Protein AF-A0AAN7DAP6-F1 (afdb_monomer_lite)

Foldseek 3Di:
DPAPLEDEAAAAADAAAEAEAEDEDPVVCVVCVVVVPPDDDDDDDDPLVLQLLPQQHKEWEWEAAPVDIWIFIDHNQDTPDTPDDDDPAGDSRYGYYYYYYHHYAWYGYHYPDPPPDIDGDD

Structure (mmCIF, N/CA/C/O backbone):
data_AF-A0AAN7DAP6-F1
#
_entry.id   AF-A0AAN7DAP6-F1
#
loop_
_atom_site.group_PDB
_atom_site.id
_atom_site.type_symbol
_atom_site.label_atom_id
_atom_site.label_alt_id
_atom_site.label_comp_id
_atom_site.label_asym_id
_atom_site.label_entity_id
_atom_site.label_seq_id
_atom_site.pdbx_PDB_ins_code
_atom_site.Cartn_x
_atom_site.Cartn_y
_atom_site.Cartn_z
_atom_site.occupancy
_atom_site.B_iso_or_equiv
_atom_site.auth_seq_id
_atom_site.auth_comp_id
_atom_site.auth_asym_id
_atom_site.auth_atom_id
_atom_site.pdbx_PDB_model_num
ATOM 1 N N . MET A 1 1 ? -4.933 -19.172 -6.117 1.00 45.53 1 MET A N 1
ATOM 2 C CA . MET A 1 1 ? -4.378 -18.560 -7.338 1.00 45.53 1 MET A CA 1
ATOM 3 C C . MET A 1 1 ? -3.676 -17.311 -6.878 1.00 45.53 1 MET A C 1
ATOM 5 O O . MET A 1 1 ? -4.291 -16.580 -6.110 1.00 45.53 1 MET A O 1
ATOM 9 N N . ASP A 1 2 ? -2.420 -17.116 -7.261 1.00 62.72 2 ASP A N 1
ATOM 10 C CA . ASP A 1 2 ? -1.762 -15.832 -7.035 1.00 62.72 2 ASP A CA 1
ATOM 11 C C . ASP A 1 2 ? -2.499 -14.783 -7.866 1.00 62.72 2 ASP A C 1
ATOM 13 O O . ASP A 1 2 ? -2.734 -14.987 -9.057 1.00 62.72 2 ASP A O 1
ATOM 17 N N . GLU A 1 3 ? -2.961 -13.719 -7.217 1.00 74.88 3 GLU A N 1
ATOM 18 C CA . GLU A 1 3 ? -3.583 -12.586 -7.893 1.00 74.88 3 GLU A CA 1
ATOM 19 C C . GLU A 1 3 ? -2.450 -11.651 -8.333 1.00 74.88 3 GLU A C 1
ATOM 21 O O . GLU A 1 3 ? -1.882 -10.953 -7.487 1.00 74.88 3 GLU A O 1
ATOM 26 N N . PRO A 1 4 ? -2.065 -11.650 -9.623 1.00 84.06 4 PRO A N 1
ATOM 27 C CA . PRO A 1 4 ? -0.969 -10.812 -10.090 1.00 84.06 4 PRO A CA 1
ATOM 28 C C . PRO A 1 4 ? -1.318 -9.338 -9.875 1.00 84.06 4 PRO A C 1
ATOM 30 O O . PRO A 1 4 ? -2.494 -8.977 -9.824 1.00 84.06 4 PRO A O 1
ATOM 33 N N . TYR A 1 5 ? -0.306 -8.483 -9.734 1.00 90.38 5 TYR A N 1
ATOM 34 C CA . TYR A 1 5 ? -0.475 -7.035 -9.534 1.00 90.38 5 TYR A CA 1
ATOM 35 C C . TYR A 1 5 ? -1.200 -6.622 -8.243 1.00 90.38 5 TYR A C 1
ATOM 37 O O . TYR A 1 5 ? -1.665 -5.488 -8.125 1.00 90.38 5 TYR A O 1
ATOM 45 N N . ASN A 1 6 ? -1.323 -7.530 -7.273 1.00 92.19 6 ASN A N 1
ATOM 46 C CA . ASN A 1 6 ? -1.964 -7.265 -5.993 1.00 92.19 6 ASN A CA 1
ATOM 47 C C . ASN A 1 6 ? -1.001 -7.571 -4.840 1.00 92.19 6 ASN A C 1
ATOM 49 O O . ASN A 1 6 ? -0.443 -8.661 -4.740 1.00 92.19 6 ASN A O 1
ATOM 53 N N . LEU A 1 7 ? -0.871 -6.627 -3.913 1.00 91.69 7 LEU A N 1
ATOM 54 C CA . LEU A 1 7 ? -0.289 -6.836 -2.594 1.00 91.69 7 LEU A CA 1
ATOM 55 C C . LEU A 1 7 ? -1.384 -6.626 -1.555 1.00 91.69 7 LEU A C 1
ATOM 57 O O . LEU A 1 7 ? -1.777 -5.494 -1.285 1.00 91.69 7 LEU A O 1
ATOM 61 N N . LYS A 1 8 ? -1.870 -7.720 -0.965 1.00 92.50 8 LYS A N 1
ATOM 62 C CA . LYS A 1 8 ? -2.919 -7.689 0.059 1.00 92.50 8 LYS A CA 1
ATOM 63 C C . LYS A 1 8 ? -2.327 -7.975 1.438 1.00 92.50 8 LYS A C 1
ATOM 65 O O . LYS A 1 8 ? -1.787 -9.051 1.677 1.00 92.50 8 LYS A O 1
ATOM 70 N N . LEU A 1 9 ? -2.459 -7.024 2.358 1.00 90.19 9 LEU A N 1
ATOM 71 C CA . LEU A 1 9 ? -2.098 -7.160 3.767 1.00 90.19 9 LEU A CA 1
ATOM 72 C C . LEU A 1 9 ? -3.375 -7.187 4.603 1.00 90.19 9 LEU A C 1
ATOM 74 O O . LEU A 1 9 ? -4.069 -6.181 4.719 1.00 90.19 9 LEU A O 1
ATOM 78 N N . HIS A 1 10 ? -3.693 -8.344 5.182 1.00 91.50 10 HIS A N 1
ATOM 79 C CA . HIS A 1 10 ? -4.915 -8.540 5.958 1.00 91.50 10 HIS A CA 1
ATOM 80 C C . HIS A 1 10 ? -4.604 -8.718 7.449 1.00 91.50 10 HIS A C 1
ATOM 82 O O . HIS A 1 10 ? -4.120 -9.763 7.877 1.00 91.50 10 HIS A O 1
ATOM 88 N N . LEU A 1 11 ? -4.893 -7.681 8.233 1.00 90.62 11 LEU A N 1
ATOM 89 C CA . LEU A 1 11 ? -4.598 -7.553 9.663 1.00 90.62 11 LEU A CA 1
ATOM 90 C C . LEU A 1 11 ? -5.865 -7.153 10.454 1.00 90.62 11 LEU A C 1
ATOM 92 O O . LEU A 1 11 ? -5.860 -6.153 11.174 1.00 90.62 11 LEU A O 1
ATOM 96 N N . PRO A 1 12 ? -6.977 -7.903 10.334 1.00 86.12 12 PRO A N 1
ATOM 97 C CA . PRO A 1 12 ? -8.324 -7.446 10.704 1.00 86.12 12 PRO A CA 1
ATOM 98 C C . PRO A 1 12 ? -8.511 -7.123 12.193 1.00 86.12 12 PRO A C 1
ATOM 100 O O . PRO A 1 12 ? -9.433 -6.407 12.553 1.00 86.12 12 PRO A O 1
ATOM 103 N N . PHE A 1 13 ? -7.642 -7.629 13.070 1.00 91.75 13 PHE A N 1
ATOM 104 C CA . PHE A 1 13 ? -7.715 -7.391 14.517 1.00 91.75 13 PHE A CA 1
ATOM 105 C C . PHE 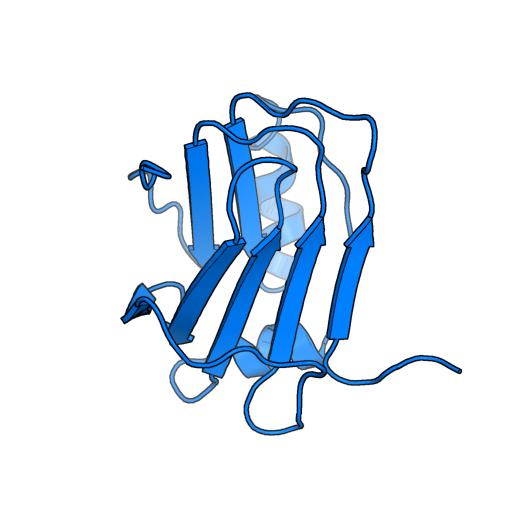A 1 13 ? -6.616 -6.455 15.030 1.00 91.75 13 PHE A C 1
ATOM 107 O O . PHE A 1 13 ? -6.468 -6.270 16.238 1.00 91.75 13 PHE A O 1
ATOM 114 N N . THR A 1 14 ? -5.807 -5.891 14.133 1.00 92.06 14 THR A N 1
ATOM 115 C CA . THR A 1 14 ? -4.640 -5.085 14.490 1.00 92.06 14 THR A CA 1
ATOM 116 C C . THR A 1 14 ? -4.976 -3.600 14.407 1.00 92.06 14 THR A C 1
ATOM 118 O O . THR A 1 14 ? -5.327 -3.104 13.338 1.00 92.06 14 THR A O 1
ATOM 121 N N . SER A 1 15 ? -4.829 -2.888 15.527 1.00 92.56 15 SER A N 1
ATOM 122 C CA . SER A 1 15 ? -4.766 -1.422 15.542 1.00 92.56 15 SER A CA 1
ATOM 123 C C . SER A 1 15 ? -3.327 -0.986 15.269 1.00 92.56 15 SER A C 1
ATOM 125 O O . SER A 1 15 ? -2.403 -1.411 15.968 1.00 92.56 15 SER A O 1
ATOM 127 N N . ILE A 1 16 ? -3.129 -0.153 14.252 1.00 89.62 16 ILE A N 1
ATOM 128 C CA . ILE A 1 16 ? -1.819 0.342 13.829 1.00 89.62 16 ILE A CA 1
ATOM 129 C C . ILE A 1 16 ? -1.769 1.842 14.120 1.00 89.62 16 ILE A C 1
ATOM 131 O O . ILE A 1 16 ? -2.580 2.606 13.610 1.00 89.62 16 ILE A O 1
ATOM 135 N N . HIS A 1 17 ? -0.820 2.286 14.943 1.00 87.44 17 HIS A N 1
ATOM 136 C CA . HIS A 1 17 ? -0.639 3.723 15.157 1.00 87.44 17 HIS A CA 1
ATOM 137 C C . HIS A 1 17 ? -0.031 4.367 13.904 1.00 87.44 17 HIS A C 1
ATOM 139 O O . HIS A 1 17 ? -0.659 5.198 13.255 1.00 87.44 17 HIS A O 1
ATOM 145 N N . THR A 1 18 ? 1.145 3.886 13.503 1.00 86.38 18 THR A N 1
ATOM 146 C CA . THR A 1 18 ? 1.887 4.400 12.352 1.00 86.38 18 THR A CA 1
ATOM 147 C C . THR A 1 18 ? 2.253 3.254 11.424 1.00 86.38 18 THR A C 1
ATOM 149 O O . THR A 1 18 ? 2.813 2.246 11.861 1.00 86.38 18 THR A O 1
ATOM 152 N N . LEU A 1 19 ? 1.949 3.416 10.138 1.00 86.75 19 LEU A N 1
ATOM 153 C CA . LEU A 1 19 ? 2.332 2.493 9.079 1.00 86.75 19 LEU A CA 1
ATOM 154 C C . LEU A 1 19 ? 3.284 3.180 8.101 1.00 86.75 19 LEU A C 1
ATOM 156 O O . LEU A 1 19 ? 2.904 4.143 7.443 1.00 86.75 19 LEU A O 1
ATOM 160 N N . LYS A 1 20 ? 4.494 2.640 7.951 1.00 85.44 20 LYS A N 1
ATOM 161 C CA . LYS A 1 20 ? 5.451 3.071 6.927 1.00 85.44 20 LYS A CA 1
ATOM 162 C C . LYS A 1 20 ? 5.541 2.004 5.836 1.00 85.44 20 LYS A C 1
ATOM 164 O O . LYS A 1 20 ? 5.971 0.883 6.104 1.00 85.44 20 LYS A O 1
ATOM 169 N N . VAL A 1 21 ? 5.147 2.348 4.614 1.00 85.44 21 VAL A N 1
ATOM 170 C CA . VAL A 1 21 ? 5.316 1.516 3.417 1.00 85.44 21 VAL A CA 1
ATOM 171 C C . VAL A 1 21 ? 6.492 2.071 2.623 1.00 85.44 21 VAL A C 1
ATOM 173 O O . VAL A 1 21 ? 6.413 3.164 2.072 1.00 85.44 21 VAL A O 1
ATOM 176 N N . VAL A 1 22 ? 7.591 1.321 2.570 1.00 83.06 22 VAL A N 1
ATOM 177 C CA . VAL A 1 22 ? 8.795 1.710 1.824 1.00 83.06 22 VAL A CA 1
ATOM 178 C C . VAL A 1 22 ? 8.966 0.776 0.642 1.00 83.06 22 VAL A C 1
ATOM 180 O O . VAL A 1 22 ? 9.178 -0.423 0.828 1.00 83.06 22 VAL A O 1
ATOM 183 N N . ILE A 1 23 ? 8.909 1.327 -0.567 1.00 84.50 23 ILE A N 1
ATOM 184 C CA . ILE A 1 23 ? 9.075 0.575 -1.810 1.00 84.50 23 ILE A CA 1
ATOM 185 C C . ILE A 1 23 ? 10.369 1.036 -2.480 1.00 84.50 23 ILE A C 1
ATOM 187 O O . ILE A 1 23 ? 10.565 2.224 -2.737 1.00 84.50 23 ILE A O 1
ATOM 191 N N . ARG A 1 24 ? 11.287 0.101 -2.735 1.00 82.50 24 ARG A N 1
ATOM 192 C CA . ARG A 1 24 ? 12.596 0.393 -3.337 1.00 82.50 24 ARG A CA 1
ATOM 193 C C . ARG A 1 24 ? 13.221 -0.861 -3.952 1.00 82.50 24 ARG A C 1
ATOM 195 O O . ARG A 1 24 ? 12.918 -1.962 -3.485 1.00 82.50 24 ARG A O 1
ATOM 202 N N . PRO A 1 25 ? 14.132 -0.710 -4.930 1.00 82.44 25 PRO A N 1
ATOM 203 C CA . PRO A 1 25 ? 14.919 -1.813 -5.474 1.00 82.44 25 PRO A CA 1
ATOM 204 C C . PRO A 1 25 ? 15.631 -2.617 -4.383 1.00 82.44 25 PRO A C 1
ATOM 206 O O . PRO A 1 25 ? 16.139 -2.041 -3.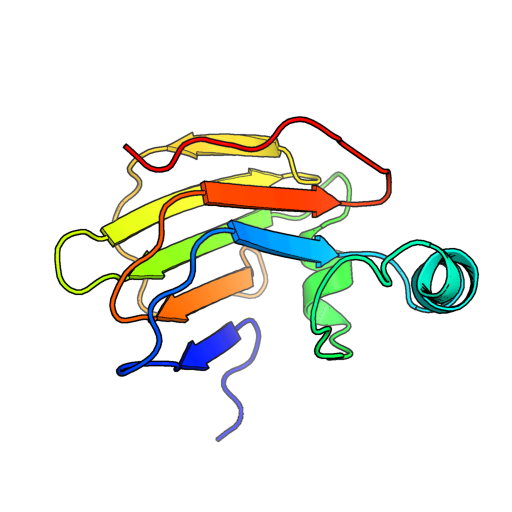420 1.00 82.44 25 PRO A O 1
ATOM 209 N N . LEU A 1 26 ? 15.732 -3.939 -4.563 1.00 77.38 26 LEU A N 1
ATOM 210 C CA . LEU A 1 26 ? 16.301 -4.844 -3.556 1.00 77.38 26 LEU A CA 1
ATOM 211 C C . LEU A 1 26 ? 17.727 -4.454 -3.140 1.00 77.38 26 LEU A C 1
ATOM 213 O O . LEU A 1 26 ? 18.038 -4.469 -1.954 1.00 77.38 26 LEU A O 1
ATOM 217 N N . VAL A 1 27 ? 18.570 -4.044 -4.094 1.00 77.94 27 VAL A N 1
ATOM 218 C CA . VAL A 1 27 ? 19.952 -3.600 -3.825 1.00 77.94 27 VAL A CA 1
ATOM 219 C C . VAL A 1 27 ? 19.978 -2.440 -2.823 1.00 77.94 27 VAL A C 1
ATOM 221 O O . VAL A 1 27 ? 20.755 -2.465 -1.875 1.00 77.94 27 VAL A O 1
ATOM 224 N N . ILE A 1 28 ? 19.072 -1.473 -2.992 1.00 76.88 28 ILE A N 1
ATOM 225 C CA . ILE A 1 28 ? 18.930 -0.315 -2.102 1.00 76.88 28 ILE A CA 1
ATOM 226 C C . ILE A 1 28 ? 18.287 -0.746 -0.778 1.00 76.88 28 ILE A C 1
ATOM 228 O O . ILE A 1 28 ? 18.721 -0.328 0.292 1.00 76.88 28 ILE A O 1
ATOM 232 N N . ALA A 1 29 ? 17.271 -1.615 -0.820 1.00 74.75 29 ALA A N 1
ATOM 233 C CA . ALA A 1 29 ? 16.642 -2.139 0.390 1.00 74.75 29 ALA A CA 1
ATOM 234 C C . ALA A 1 29 ? 17.676 -2.779 1.325 1.00 74.75 29 ALA A C 1
ATOM 236 O O . ALA A 1 29 ? 17.659 -2.484 2.518 1.00 74.75 29 ALA A O 1
ATOM 237 N N . VAL A 1 30 ? 18.596 -3.583 0.769 1.00 75.81 30 VAL A N 1
ATOM 238 C CA . VAL A 1 30 ? 19.675 -4.259 1.506 1.00 75.81 30 VAL A CA 1
ATOM 239 C C . VAL A 1 30 ? 20.559 -3.288 2.284 1.00 75.81 30 VAL A C 1
ATOM 241 O O . VAL A 1 30 ? 20.847 -3.536 3.454 1.00 75.81 30 VAL A O 1
ATOM 244 N N . GLU A 1 31 ? 20.945 -2.178 1.663 1.00 75.81 31 GLU A N 1
ATOM 245 C CA . GLU A 1 31 ? 21.814 -1.165 2.262 1.00 75.81 31 GLU A CA 1
ATOM 246 C C . GLU A 1 31 ? 21.117 -0.385 3.386 1.00 75.81 31 GLU A C 1
ATOM 248 O O . GLU A 1 31 ? 21.663 -0.222 4.479 1.00 75.81 31 GLU A O 1
ATOM 253 N N . TYR A 1 32 ? 19.876 0.044 3.153 1.00 69.19 32 TYR A N 1
ATOM 254 C CA . TYR A 1 32 ? 19.154 0.905 4.089 1.00 69.19 32 TYR A CA 1
ATOM 255 C C . TYR A 1 32 ? 18.450 0.154 5.226 1.00 69.19 32 TYR A C 1
ATOM 257 O O . TYR A 1 32 ? 17.969 0.790 6.164 1.00 69.19 32 TYR A O 1
ATOM 265 N N . PHE A 1 33 ? 18.424 -1.185 5.211 1.00 67.25 33 PHE A N 1
ATOM 266 C CA . PHE A 1 33 ? 17.783 -1.975 6.271 1.00 67.25 33 PHE A CA 1
ATOM 267 C C . PHE A 1 33 ? 18.296 -1.646 7.671 1.00 67.25 33 PHE A C 1
ATOM 269 O O . PHE A 1 33 ? 17.524 -1.728 8.623 1.00 67.25 33 PHE A O 1
ATOM 276 N N . VAL A 1 34 ? 19.575 -1.282 7.806 1.00 64.94 34 VAL A N 1
ATOM 277 C CA . VAL A 1 34 ? 20.167 -0.954 9.111 1.00 64.94 34 VAL A CA 1
ATOM 278 C C . VAL A 1 34 ? 19.613 0.353 9.691 1.00 64.94 34 VAL A C 1
ATOM 280 O O . VAL A 1 34 ? 19.724 0.592 10.888 1.00 64.94 34 VAL A O 1
ATOM 283 N N . TYR A 1 35 ? 18.967 1.180 8.873 1.00 65.25 35 TYR A N 1
ATOM 284 C CA . TYR A 1 35 ? 18.435 2.480 9.277 1.00 65.25 35 TYR A CA 1
ATOM 285 C C . TYR A 1 35 ? 16.910 2.483 9.454 1.00 65.25 35 TYR A C 1
ATOM 287 O O . TYR A 1 35 ? 16.372 3.402 10.055 1.00 65.25 35 TYR A O 1
ATOM 295 N N . ASP A 1 36 ? 16.201 1.446 8.996 1.00 63.97 36 ASP A N 1
ATOM 296 C CA . ASP A 1 36 ? 14.737 1.338 9.125 1.00 63.97 36 ASP A CA 1
ATOM 297 C C . ASP A 1 36 ? 14.275 0.608 10.412 1.00 63.97 36 ASP A C 1
ATOM 299 O O . ASP A 1 36 ? 13.106 0.233 10.531 1.00 63.97 36 ASP A O 1
ATOM 303 N N . TYR A 1 37 ? 15.172 0.393 11.386 1.00 56.44 37 TYR A N 1
ATOM 304 C CA . TYR A 1 37 ? 14.917 -0.385 12.614 1.00 56.44 37 TYR A CA 1
ATOM 305 C C . TYR A 1 37 ? 13.966 0.260 13.635 1.00 56.44 37 TYR A C 1
ATOM 307 O O . TYR A 1 37 ? 13.605 -0.410 14.604 1.00 56.44 37 TYR A O 1
ATOM 315 N N . ASP A 1 38 ? 13.513 1.499 13.434 1.00 60.59 38 ASP A N 1
ATOM 316 C CA . ASP A 1 38 ? 12.599 2.166 14.378 1.00 60.59 38 ASP A CA 1
ATOM 317 C C . ASP A 1 38 ? 11.211 1.497 14.469 1.00 60.59 38 ASP A C 1
ATOM 319 O O . ASP A 1 38 ? 10.428 1.795 15.372 1.00 60.59 38 ASP A O 1
ATOM 323 N N . TYR A 1 39 ? 10.904 0.546 13.577 1.00 60.53 39 TYR A N 1
ATOM 324 C CA . TYR A 1 39 ? 9.621 -0.156 13.524 1.00 60.53 39 TYR A CA 1
ATOM 325 C C . TYR A 1 39 ? 9.789 -1.682 13.462 1.00 60.53 39 TYR A C 1
ATOM 327 O O . TYR A 1 39 ? 10.795 -2.211 12.990 1.00 60.53 39 TYR A O 1
ATOM 335 N N . ARG A 1 40 ? 8.759 -2.433 13.891 1.00 67.38 40 ARG A N 1
ATOM 336 C CA . ARG A 1 40 ? 8.664 -3.870 13.573 1.00 67.38 40 ARG A CA 1
ATOM 337 C C . ARG A 1 40 ? 8.477 -4.015 12.063 1.00 67.38 40 ARG A C 1
ATOM 339 O O . ARG A 1 40 ? 7.417 -3.679 11.544 1.00 67.38 40 ARG A O 1
ATOM 346 N N . THR A 1 41 ? 9.500 -4.502 11.367 1.00 68.75 41 THR A N 1
ATOM 347 C CA . THR A 1 41 ? 9.518 -4.568 9.901 1.00 68.75 41 THR A CA 1
ATOM 348 C C . THR A 1 41 ? 9.090 -5.937 9.373 1.00 68.75 41 THR A C 1
ATOM 350 O O . THR A 1 41 ? 9.421 -6.980 9.935 1.00 68.75 41 THR A O 1
ATOM 353 N N . CYS A 1 42 ? 8.355 -5.930 8.260 1.00 74.94 42 CYS A N 1
ATOM 354 C CA . CYS A 1 42 ? 8.085 -7.104 7.429 1.00 74.94 42 CYS A CA 1
ATOM 355 C C . CYS A 1 42 ? 8.749 -6.903 6.063 1.00 74.94 42 CYS A C 1
ATOM 357 O O . CYS A 1 42 ? 8.884 -5.769 5.604 1.00 74.94 42 CYS A O 1
ATOM 359 N N . LYS A 1 43 ? 9.170 -7.997 5.418 1.00 74.25 43 LYS A N 1
ATOM 360 C CA . LYS A 1 43 ? 9.861 -7.963 4.123 1.00 74.25 43 LYS A CA 1
ATOM 361 C C . LYS A 1 43 ? 9.058 -8.727 3.085 1.00 74.25 43 LYS A C 1
ATOM 363 O O . LYS A 1 43 ? 8.611 -9.839 3.358 1.00 74.25 43 LYS A O 1
ATOM 368 N N . LEU A 1 44 ? 8.907 -8.128 1.912 1.00 79.62 44 LEU A N 1
ATOM 369 C CA . LEU A 1 44 ? 8.261 -8.747 0.767 1.00 79.62 44 LEU A CA 1
ATOM 370 C C . LEU A 1 44 ? 8.981 -8.301 -0.504 1.00 79.62 44 LEU A C 1
ATOM 372 O O . LEU A 1 44 ? 9.201 -7.109 -0.705 1.00 79.62 44 LEU A O 1
ATOM 376 N N . GLU A 1 45 ? 9.361 -9.265 -1.333 1.00 82.19 45 GLU A N 1
ATOM 377 C CA . GLU A 1 45 ? 9.963 -9.022 -2.642 1.00 82.19 45 GLU A CA 1
ATOM 378 C C . GLU A 1 45 ? 8.880 -9.149 -3.712 1.00 82.19 45 GLU A C 1
ATOM 380 O O . GLU A 1 45 ? 8.138 -10.131 -3.740 1.00 82.19 45 GLU A O 1
ATOM 385 N N . ASN A 1 46 ? 8.759 -8.135 -4.569 1.00 85.25 46 ASN A N 1
ATOM 386 C CA . ASN A 1 46 ? 7.785 -8.119 -5.654 1.00 85.25 46 ASN A CA 1
ATOM 387 C C . ASN A 1 46 ? 8.319 -7.265 -6.815 1.00 85.25 46 ASN A C 1
ATOM 389 O O . ASN A 1 46 ? 8.516 -6.061 -6.657 1.00 85.25 46 ASN A O 1
ATOM 393 N N . ASN A 1 47 ? 8.570 -7.899 -7.964 1.00 83.50 47 ASN A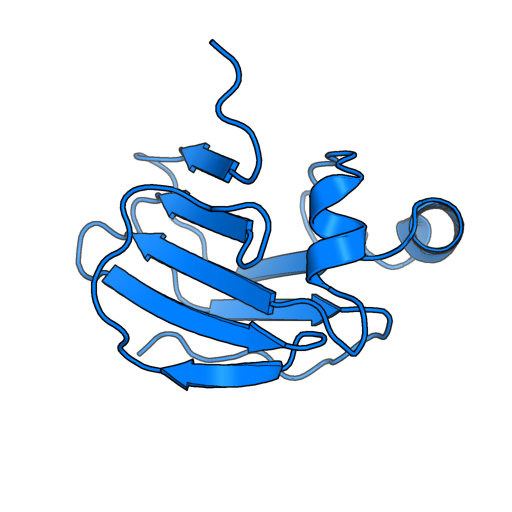 N 1
ATOM 394 C CA . ASN A 1 47 ? 9.133 -7.226 -9.138 1.00 83.50 47 ASN A CA 1
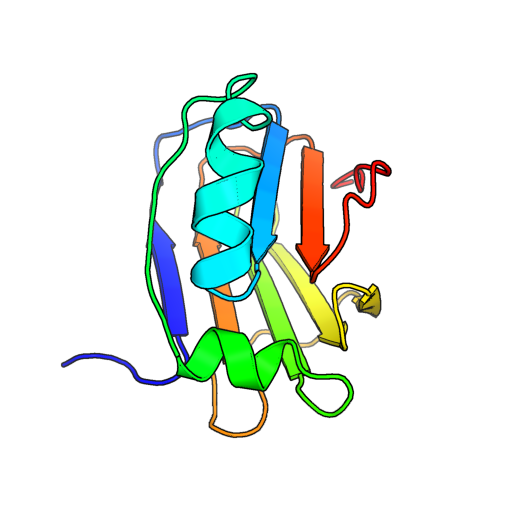ATOM 395 C C . ASN A 1 47 ? 8.109 -6.324 -9.836 1.00 83.50 47 ASN A C 1
ATOM 397 O O . ASN A 1 47 ? 8.455 -5.216 -10.234 1.00 83.50 47 ASN A O 1
ATOM 401 N N . ASP A 1 48 ? 6.851 -6.755 -9.923 1.00 85.38 48 ASP A N 1
ATOM 402 C CA . ASP A 1 48 ? 5.780 -5.964 -10.542 1.00 85.38 48 ASP A CA 1
ATOM 403 C C . ASP A 1 48 ? 5.551 -4.654 -9.773 1.00 85.38 48 ASP A C 1
ATOM 405 O O . ASP A 1 48 ? 5.304 -3.600 -10.355 1.00 85.38 48 ASP A O 1
ATOM 409 N N . LEU A 1 49 ? 5.711 -4.695 -8.448 1.00 85.31 49 LEU A N 1
ATOM 410 C CA . LEU A 1 49 ? 5.635 -3.513 -7.599 1.00 85.31 49 LEU A CA 1
ATOM 411 C C . LEU A 1 49 ? 6.782 -2.524 -7.870 1.00 85.31 49 LEU A C 1
ATOM 413 O O . LEU A 1 49 ? 6.577 -1.318 -7.744 1.00 85.31 49 LEU A O 1
ATOM 417 N N . LEU A 1 50 ? 7.973 -3.001 -8.254 1.00 84.00 50 LEU A N 1
ATOM 418 C CA . LEU A 1 50 ? 9.088 -2.124 -8.634 1.00 84.00 50 LEU A CA 1
ATOM 419 C C . LEU A 1 50 ? 8.809 -1.388 -9.945 1.00 84.00 50 LEU A C 1
ATOM 421 O O . LEU A 1 50 ? 9.077 -0.190 -10.038 1.00 84.00 50 LEU A O 1
ATOM 425 N N . GLU A 1 51 ? 8.224 -2.068 -10.929 1.00 84.88 51 GLU A N 1
ATOM 426 C CA . GLU A 1 51 ? 7.788 -1.426 -12.176 1.00 84.88 51 GLU A CA 1
ATOM 427 C C . GLU A 1 51 ? 6.684 -0.392 -11.911 1.00 84.88 51 GLU A C 1
ATOM 429 O O . GLU A 1 51 ? 6.736 0.733 -12.423 1.00 84.88 51 GLU A O 1
ATOM 434 N N . ALA A 1 52 ? 5.742 -0.720 -11.021 1.00 85.94 52 ALA A N 1
ATOM 435 C CA . ALA A 1 52 ? 4.642 0.159 -10.635 1.00 85.94 52 ALA A CA 1
ATOM 436 C C . ALA A 1 52 ? 5.090 1.450 -9.922 1.00 85.94 52 ALA A C 1
ATOM 438 O O . ALA A 1 52 ? 4.381 2.454 -9.975 1.00 85.94 52 ALA A O 1
ATOM 439 N N . ILE A 1 53 ? 6.265 1.464 -9.281 1.00 85.06 53 ILE A N 1
ATOM 440 C CA . ILE A 1 53 ? 6.837 2.681 -8.674 1.00 85.06 53 ILE A CA 1
ATOM 441 C C . ILE A 1 53 ? 7.849 3.411 -9.565 1.00 85.06 53 ILE A C 1
ATOM 443 O O . ILE A 1 53 ? 8.423 4.416 -9.135 1.00 85.06 53 ILE A O 1
ATOM 447 N N . SER A 1 54 ? 8.088 2.935 -10.790 1.00 83.12 54 SER A N 1
ATOM 448 C CA . SER A 1 54 ? 8.949 3.626 -11.752 1.00 83.12 54 SER A CA 1
ATOM 449 C C . SER A 1 54 ? 8.396 5.025 -12.094 1.00 83.12 54 SER A C 1
ATOM 451 O O . SER A 1 54 ? 7.216 5.301 -11.866 1.00 83.12 54 SER A O 1
ATOM 453 N N . PRO A 1 55 ? 9.189 5.935 -12.694 1.00 82.25 55 PRO A N 1
ATOM 454 C CA . PRO A 1 55 ? 8.711 7.278 -13.048 1.00 82.25 55 PRO A CA 1
ATOM 455 C C . PRO A 1 55 ? 7.461 7.301 -13.943 1.00 82.25 55 PRO A C 1
ATOM 457 O O . PRO A 1 55 ? 6.745 8.299 -13.976 1.00 82.25 55 PRO A O 1
ATOM 460 N N . LYS A 1 56 ? 7.201 6.217 -14.683 1.00 83.62 56 LYS A N 1
ATOM 461 C CA . LYS A 1 56 ? 6.022 6.058 -15.547 1.00 83.62 56 LYS A CA 1
ATOM 462 C C . LYS A 1 56 ? 4.990 5.073 -14.986 1.00 83.62 56 LYS A C 1
ATOM 464 O O . LYS A 1 56 ? 3.919 4.954 -15.571 1.00 83.62 56 LYS A O 1
ATOM 469 N N . GLY A 1 57 ? 5.323 4.370 -13.906 1.00 86.81 57 GLY A N 1
ATOM 470 C CA . GLY A 1 57 ? 4.467 3.383 -13.264 1.00 86.81 57 GLY A CA 1
ATOM 471 C C . GLY A 1 57 ? 3.411 4.031 -12.378 1.00 86.81 57 GLY A C 1
ATOM 472 O O . GLY A 1 57 ? 3.590 5.148 -11.883 1.00 86.81 57 GLY A O 1
ATOM 473 N N . HIS A 1 58 ? 2.310 3.311 -12.179 1.00 91.25 58 HIS A N 1
ATOM 474 C CA . HIS A 1 58 ? 1.219 3.735 -11.316 1.00 91.25 58 HIS A CA 1
ATOM 475 C C . HIS A 1 58 ? 0.834 2.612 -10.363 1.00 91.25 58 HIS A C 1
ATOM 477 O O . HIS A 1 58 ? 0.920 1.423 -10.685 1.00 91.25 58 HIS A O 1
ATOM 483 N N . TYR A 1 59 ? 0.368 3.003 -9.185 1.00 92.75 59 TYR A N 1
ATOM 484 C CA . TYR A 1 59 ? -0.257 2.078 -8.259 1.00 92.75 59 TYR A CA 1
ATOM 485 C C . TYR A 1 59 ? -1.368 2.764 -7.475 1.00 92.75 59 TYR A C 1
ATOM 487 O O . TYR A 1 59 ? -1.385 3.981 -7.287 1.00 92.75 59 TYR A O 1
ATOM 495 N N . THR A 1 60 ? -2.301 1.960 -6.987 1.00 94.56 60 THR A N 1
ATOM 496 C CA . THR A 1 60 ? -3.342 2.390 -6.064 1.00 94.56 60 THR A CA 1
ATOM 497 C C . THR A 1 60 ? -3.034 1.866 -4.676 1.00 94.56 60 THR A C 1
ATOM 499 O O . THR A 1 60 ? -2.784 0.676 -4.488 1.00 94.56 60 THR A O 1
ATOM 502 N N . LEU A 1 61 ? -3.068 2.761 -3.695 1.00 93.94 61 LEU A N 1
ATOM 503 C CA . LEU A 1 61 ? -3.053 2.413 -2.286 1.00 93.94 61 LEU A CA 1
ATOM 504 C C . LEU A 1 61 ? -4.484 2.471 -1.758 1.00 93.94 61 LEU A C 1
ATOM 506 O O . LEU A 1 61 ? -5.095 3.541 -1.730 1.00 93.94 61 LEU A O 1
ATOM 510 N N . LYS A 1 62 ? -4.978 1.320 -1.313 1.00 94.88 62 LYS A N 1
ATOM 511 C CA . LYS A 1 62 ? -6.268 1.149 -0.657 1.00 94.88 62 LYS A CA 1
ATOM 512 C C . LYS A 1 62 ? -6.046 0.727 0.792 1.00 94.88 62 LYS A C 1
ATOM 514 O O . LYS A 1 62 ? -5.455 -0.319 1.052 1.00 94.88 62 LYS A O 1
ATOM 519 N N . ILE A 1 63 ? -6.538 1.517 1.736 1.00 94.12 63 ILE A N 1
ATOM 520 C CA . ILE A 1 63 ? -6.495 1.208 3.166 1.00 94.12 63 ILE A CA 1
ATOM 521 C C . ILE A 1 63 ? -7.927 1.094 3.675 1.00 94.12 63 ILE A C 1
ATOM 523 O O . ILE A 1 63 ? -8.668 2.070 3.650 1.00 94.12 63 ILE A O 1
ATOM 527 N N . GLU A 1 64 ? -8.311 -0.086 4.150 1.00 94.88 64 GLU A N 1
ATOM 528 C CA . GLU A 1 64 ? -9.596 -0.338 4.802 1.00 94.88 64 GLU A CA 1
ATOM 529 C C . GLU A 1 64 ? -9.403 -0.465 6.316 1.00 94.88 64 GLU A C 1
ATOM 531 O O . GLU A 1 64 ? -8.695 -1.361 6.782 1.00 94.88 64 GLU A O 1
ATOM 536 N N . THR A 1 65 ? -10.069 0.404 7.072 1.00 94.00 65 THR A N 1
ATOM 537 C CA . THR A 1 65 ? -10.273 0.284 8.519 1.00 94.00 65 THR A CA 1
ATOM 538 C C . THR A 1 65 ? -11.733 -0.057 8.823 1.00 94.00 65 THR A C 1
ATOM 540 O O . THR A 1 65 ? -12.592 0.013 7.941 1.00 94.00 65 THR A O 1
ATOM 543 N N . ASP A 1 66 ? -12.047 -0.384 10.079 1.00 93.88 66 ASP A N 1
ATOM 544 C CA . ASP A 1 66 ? -13.436 -0.614 10.505 1.00 93.88 66 ASP A CA 1
ATOM 545 C C . ASP A 1 66 ? -14.314 0.640 10.346 1.00 93.88 66 ASP A C 1
ATOM 547 O O . ASP A 1 66 ? -15.530 0.542 10.186 1.00 93.88 66 ASP A O 1
ATOM 551 N N . SER A 1 67 ? -13.701 1.826 10.402 1.00 91.31 67 SER A N 1
ATOM 552 C CA . SER A 1 67 ? -14.399 3.110 10.338 1.00 91.31 67 SER A CA 1
ATOM 553 C C . SER A 1 67 ? -14.410 3.741 8.948 1.00 91.31 67 SER A C 1
ATOM 555 O O . SER A 1 67 ? -15.331 4.501 8.646 1.00 91.31 67 SER A O 1
ATOM 557 N N . LYS A 1 68 ? -13.397 3.483 8.110 1.00 90.94 68 LYS A N 1
ATOM 558 C CA . LYS A 1 68 ? -13.215 4.202 6.847 1.00 90.94 68 LYS A CA 1
ATOM 559 C C . LYS A 1 68 ? -12.370 3.434 5.837 1.00 90.94 68 LYS A C 1
ATOM 561 O O . LYS A 1 68 ? -11.515 2.628 6.179 1.00 90.94 68 LYS A O 1
ATOM 566 N N . THR A 1 69 ? -12.595 3.735 4.563 1.00 92.81 69 THR A N 1
ATOM 567 C CA . THR A 1 69 ? -11.722 3.315 3.466 1.00 92.81 69 THR A CA 1
ATOM 568 C C . THR A 1 69 ? -11.049 4.536 2.848 1.00 92.81 69 THR A C 1
ATOM 570 O O . THR A 1 69 ? -11.713 5.530 2.558 1.00 92.81 69 THR A O 1
ATOM 573 N N . TYR A 1 70 ? -9.738 4.453 2.651 1.00 91.50 70 TYR A N 1
ATOM 574 C CA . TYR A 1 70 ? -8.907 5.471 2.020 1.00 91.50 70 TYR A CA 1
ATOM 575 C C . TYR A 1 70 ? -8.351 4.911 0.723 1.00 91.50 70 TYR A C 1
ATOM 577 O O . TYR A 1 70 ? -7.764 3.829 0.722 1.00 91.50 70 TYR A O 1
ATOM 585 N N . ILE A 1 71 ? -8.526 5.642 -0.374 1.00 94.00 71 ILE A N 1
ATOM 586 C CA . ILE A 1 71 ? -8.064 5.218 -1.695 1.00 94.00 71 ILE A CA 1
ATOM 587 C C . ILE A 1 71 ? -7.325 6.381 -2.343 1.00 94.00 71 ILE A C 1
ATOM 589 O O . ILE A 1 71 ? -7.864 7.484 -2.458 1.00 94.00 71 ILE A O 1
ATOM 593 N N . SER A 1 72 ? -6.083 6.129 -2.753 1.00 92.75 72 SER A N 1
ATOM 594 C CA . SER A 1 72 ? -5.247 7.100 -3.462 1.00 92.75 72 SER A CA 1
ATOM 595 C C . SER A 1 72 ? -4.541 6.437 -4.637 1.00 92.75 72 SER A C 1
ATOM 597 O O . SER A 1 72 ? -3.990 5.342 -4.496 1.00 92.75 72 SER A O 1
ATOM 599 N N . LYS A 1 73 ? -4.528 7.109 -5.789 1.00 92.69 73 LYS A N 1
ATOM 600 C CA . LYS A 1 73 ? -3.631 6.756 -6.892 1.00 92.69 73 LYS A CA 1
ATOM 601 C C . LYS A 1 73 ? -2.307 7.463 -6.701 1.00 92.69 73 LYS A C 1
ATOM 603 O O . LYS A 1 73 ? -2.254 8.615 -6.260 1.00 92.69 73 LYS A O 1
ATOM 608 N N . ARG A 1 74 ? -1.235 6.757 -7.031 1.00 91.12 74 ARG A N 1
ATOM 609 C CA . ARG A 1 74 ? 0.125 7.218 -6.817 1.00 91.12 74 ARG A CA 1
ATOM 610 C C . ARG A 1 74 ? 1.001 6.948 -8.026 1.00 91.12 74 ARG A C 1
ATOM 612 O O . ARG A 1 74 ? 0.845 5.949 -8.723 1.00 91.12 74 ARG A O 1
ATOM 619 N N . GLN A 1 75 ? 1.958 7.845 -8.218 1.00 88.19 75 GLN A N 1
ATOM 620 C CA . GLN A 1 75 ? 3.022 7.748 -9.207 1.00 88.19 75 GLN A CA 1
ATOM 621 C C . GLN A 1 75 ? 4.328 8.162 -8.532 1.00 88.19 75 GLN A C 1
ATOM 623 O O . GLN A 1 75 ? 4.401 9.223 -7.909 1.00 88.19 75 GLN A O 1
ATOM 628 N N . CYS A 1 76 ? 5.363 7.322 -8.626 1.00 80.00 76 CYS A N 1
ATOM 629 C CA . CYS A 1 76 ? 6.666 7.585 -8.001 1.00 80.00 76 CYS A CA 1
ATOM 630 C C . CYS A 1 76 ? 6.558 7.954 -6.497 1.00 80.00 76 CYS A C 1
ATOM 632 O O . CYS A 1 76 ? 7.208 8.880 -6.015 1.00 80.00 76 CYS A O 1
ATOM 634 N N . GLY A 1 77 ? 5.675 7.277 -5.752 1.00 77.50 77 GLY A N 1
ATOM 635 C CA . GLY A 1 77 ? 5.451 7.529 -4.318 1.00 77.50 77 GLY A CA 1
ATOM 636 C C . GLY A 1 77 ? 4.498 8.685 -3.995 1.00 77.50 77 GLY A C 1
ATOM 637 O O . GLY A 1 77 ? 3.924 8.710 -2.909 1.00 77.50 77 GLY A O 1
ATOM 638 N N . LYS A 1 78 ? 4.267 9.599 -4.941 1.00 83.50 78 LYS A N 1
ATOM 639 C CA . LYS A 1 78 ? 3.425 10.784 -4.746 1.00 83.50 78 LYS A CA 1
ATOM 640 C C . LYS A 1 78 ? 1.975 10.489 -5.079 1.00 83.50 78 LYS A C 1
ATOM 642 O O . LYS A 1 78 ? 1.697 9.779 -6.043 1.00 83.50 78 LYS A O 1
ATOM 647 N N . ILE A 1 79 ? 1.064 11.085 -4.321 1.00 88.69 79 ILE A N 1
ATOM 648 C CA . ILE A 1 79 ? -0.366 11.067 -4.625 1.00 88.69 79 ILE A CA 1
ATOM 649 C C . ILE A 1 79 ? -0.620 11.877 -5.898 1.00 88.69 79 ILE A C 1
ATOM 651 O O . ILE A 1 79 ? -0.249 13.048 -5.982 1.00 88.69 79 ILE A O 1
ATOM 655 N N . THR A 1 80 ? -1.271 11.253 -6.875 1.00 89.38 80 THR A N 1
ATOM 656 C CA . THR A 1 80 ? -1.774 11.916 -8.085 1.00 89.38 80 THR A CA 1
ATOM 657 C C . THR A 1 80 ? -3.274 12.179 -8.003 1.00 89.38 80 THR A C 1
ATOM 659 O O . THR A 1 80 ? -3.753 13.155 -8.573 1.00 89.38 80 THR A O 1
ATOM 662 N N . GLU A 1 81 ? -4.012 11.348 -7.262 1.00 89.88 81 GLU A N 1
ATOM 663 C CA . GLU A 1 81 ? -5.456 11.471 -7.067 1.00 89.88 81 GLU A CA 1
ATOM 664 C C . GLU A 1 81 ? -5.861 10.893 -5.699 1.00 89.88 81 GLU A C 1
ATOM 666 O O . GLU A 1 81 ? -5.368 9.837 -5.297 1.00 89.88 81 GLU A O 1
ATOM 671 N N . ASN A 1 82 ? -6.764 11.579 -4.992 1.00 87.50 82 ASN A N 1
ATOM 672 C CA . ASN A 1 82 ? -7.336 11.159 -3.707 1.00 87.50 82 ASN A CA 1
ATOM 673 C C . ASN A 1 82 ? -8.830 10.858 -3.855 1.00 87.50 82 ASN A C 1
ATOM 675 O O . ASN A 1 82 ? -9.493 11.468 -4.690 1.00 87.50 82 ASN A O 1
ATOM 679 N N . ASN A 1 83 ? -9.367 10.001 -2.978 1.00 82.56 83 ASN A N 1
ATOM 680 C CA . ASN A 1 83 ? -10.789 9.630 -2.937 1.00 82.56 83 ASN A CA 1
ATOM 681 C C . ASN A 1 83 ? -11.293 9.059 -4.272 1.00 82.56 83 ASN A C 1
ATOM 683 O O . ASN A 1 83 ? -12.384 9.393 -4.731 1.00 82.56 83 ASN A O 1
ATOM 687 N N . CYS A 1 84 ? -10.471 8.220 -4.900 1.00 84.50 84 CYS A N 1
ATOM 688 C CA . CYS A 1 84 ? -10.822 7.550 -6.145 1.00 84.50 84 CYS A CA 1
ATOM 689 C C . CYS A 1 84 ? -11.918 6.497 -5.930 1.00 84.50 84 CYS A C 1
ATOM 691 O O . CYS A 1 84 ? -12.153 6.050 -4.805 1.00 84.50 84 CYS A O 1
ATOM 693 N N . ASP A 1 85 ? -12.523 6.057 -7.034 1.00 88.00 85 ASP A N 1
ATOM 694 C CA . ASP A 1 85 ? -13.451 4.928 -7.034 1.00 88.00 85 ASP A CA 1
ATOM 695 C C . ASP A 1 85 ? -12.814 3.663 -6.447 1.00 88.00 85 ASP A C 1
ATOM 697 O O . ASP A 1 85 ? -11.605 3.427 -6.563 1.00 88.00 85 ASP A O 1
ATOM 701 N N . ASP A 1 86 ? -13.655 2.834 -5.829 1.00 88.06 86 ASP A N 1
ATOM 702 C CA . ASP A 1 86 ? -13.210 1.575 -5.251 1.00 88.06 86 ASP A CA 1
ATOM 703 C C . ASP A 1 86 ? -12.683 0.616 -6.327 1.00 88.06 86 ASP A C 1
ATOM 705 O O . ASP A 1 86 ? -13.277 0.441 -7.393 1.00 88.06 86 ASP A O 1
ATOM 709 N N . VAL A 1 87 ? -11.563 -0.035 -6.022 1.00 89.88 87 VAL A N 1
ATOM 710 C CA . VAL A 1 87 ? -10.891 -0.998 -6.898 1.00 89.88 87 VAL A CA 1
ATOM 711 C C . VAL A 1 87 ? -10.786 -2.343 -6.199 1.00 89.88 87 VAL A C 1
ATOM 713 O O . VAL A 1 87 ? -10.278 -2.459 -5.083 1.00 89.88 87 VAL A O 1
ATOM 716 N N . ALA A 1 88 ? -11.252 -3.382 -6.890 1.00 89.44 88 ALA A N 1
ATOM 717 C CA . ALA A 1 88 ? -11.255 -4.750 -6.379 1.00 89.44 88 ALA A CA 1
ATOM 718 C C . ALA A 1 88 ? -9.940 -5.504 -6.650 1.00 89.44 88 ALA A C 1
ATOM 720 O O . ALA A 1 88 ? -9.622 -6.460 -5.937 1.00 89.44 88 ALA A O 1
ATOM 721 N N . ALA A 1 89 ? -9.194 -5.094 -7.681 1.00 92.69 89 ALA A N 1
ATOM 722 C CA . ALA A 1 89 ? -7.957 -5.738 -8.102 1.00 92.69 89 ALA A CA 1
ATOM 723 C C . ALA A 1 89 ? -7.022 -4.756 -8.821 1.00 92.69 89 ALA A C 1
ATOM 725 O O . ALA A 1 89 ? -7.477 -3.824 -9.487 1.00 92.69 89 ALA A O 1
ATOM 726 N N . GLY A 1 90 ? -5.719 -5.003 -8.696 1.00 91.31 90 GLY A N 1
ATOM 727 C CA . GLY A 1 90 ? -4.689 -4.379 -9.520 1.00 91.31 90 GLY A CA 1
ATOM 728 C C . GLY A 1 90 ? -4.663 -4.924 -10.948 1.00 91.31 90 GLY A C 1
ATOM 729 O O . GLY A 1 90 ? -5.240 -5.967 -11.257 1.00 91.31 90 GLY A O 1
ATOM 730 N N . THR A 1 91 ? -3.973 -4.192 -11.813 1.00 91.69 91 THR A N 1
ATOM 731 C CA . THR A 1 91 ? -3.788 -4.473 -13.243 1.00 91.69 91 THR A CA 1
ATOM 732 C C . THR A 1 91 ? -2.322 -4.267 -13.621 1.00 91.69 91 THR A C 1
ATOM 734 O O . THR A 1 91 ? -1.566 -3.699 -12.833 1.00 91.69 91 THR A O 1
ATOM 737 N N . GLU A 1 92 ? -1.933 -4.679 -14.827 1.00 88.88 92 GLU A N 1
ATOM 738 C CA . GLU A 1 92 ? -0.575 -4.482 -15.357 1.00 88.88 92 GLU A CA 1
ATOM 739 C C . GLU A 1 92 ? -0.141 -3.005 -15.339 1.00 88.88 92 GLU A C 1
ATOM 741 O O . GLU A 1 92 ? 0.990 -2.697 -14.974 1.00 88.88 92 GLU A O 1
ATOM 746 N N . ASP A 1 93 ? -1.066 -2.086 -15.636 1.00 88.94 93 ASP A N 1
ATOM 747 C CA . ASP A 1 93 ? -0.795 -0.642 -15.676 1.00 88.94 93 ASP A CA 1
ATOM 748 C C . ASP A 1 93 ? -0.946 0.060 -14.314 1.00 88.94 93 ASP A C 1
ATOM 750 O O . ASP A 1 93 ? -0.518 1.205 -14.147 1.00 88.94 93 ASP A O 1
ATOM 754 N N . ASN A 1 94 ? -1.602 -0.587 -13.345 1.00 91.12 94 ASN A N 1
ATOM 755 C CA . ASN A 1 94 ? -1.914 -0.006 -12.040 1.00 91.12 94 ASN A CA 1
ATOM 756 C C . ASN A 1 94 ? -1.958 -1.092 -10.962 1.00 91.12 94 ASN A C 1
ATOM 758 O O . ASN A 1 94 ? -2.984 -1.753 -10.763 1.00 91.12 94 ASN A O 1
ATOM 762 N N . PHE A 1 95 ? -0.841 -1.254 -10.258 1.00 93.81 95 PHE A N 1
ATOM 763 C CA . PHE A 1 95 ? -0.695 -2.229 -9.180 1.00 93.81 95 PHE A CA 1
ATOM 764 C C . PHE A 1 95 ? -1.574 -1.848 -7.978 1.00 93.81 95 PHE A C 1
ATOM 766 O O . PHE A 1 95 ? -1.704 -0.671 -7.653 1.00 93.81 95 PHE A O 1
ATOM 773 N N . LEU A 1 96 ? -2.163 -2.817 -7.275 1.00 94.62 96 LEU A N 1
ATOM 774 C CA . LEU A 1 96 ? -2.964 -2.559 -6.074 1.00 94.62 96 LEU A CA 1
ATOM 775 C C . LEU A 1 96 ? -2.204 -2.958 -4.810 1.00 94.62 96 LEU A C 1
ATOM 777 O O . LEU A 1 96 ? -1.915 -4.131 -4.590 1.00 94.62 96 LEU A O 1
ATOM 781 N N . ILE A 1 97 ? -1.958 -1.989 -3.931 1.00 93.81 97 ILE A N 1
ATOM 782 C CA . ILE A 1 97 ? -1.581 -2.232 -2.538 1.00 93.81 97 ILE A CA 1
ATOM 783 C C . ILE A 1 97 ? -2.845 -2.078 -1.699 1.00 93.81 97 ILE A C 1
ATOM 785 O O . ILE A 1 97 ? -3.372 -0.975 -1.568 1.00 93.81 97 ILE A O 1
ATOM 789 N N . TRP A 1 98 ? -3.328 -3.171 -1.119 1.00 94.88 98 TRP A N 1
ATOM 790 C CA . TRP A 1 98 ? -4.520 -3.178 -0.282 1.00 94.88 98 TRP A CA 1
ATOM 791 C C . TRP A 1 98 ? -4.182 -3.621 1.136 1.00 94.88 98 TRP A C 1
ATOM 793 O O . TRP A 1 98 ? -3.774 -4.754 1.380 1.00 94.88 98 TRP A O 1
ATOM 803 N N . ILE A 1 99 ? -4.378 -2.718 2.085 1.00 93.62 99 ILE A N 1
ATOM 804 C CA . ILE A 1 99 ? -4.115 -2.930 3.501 1.00 93.62 99 ILE A CA 1
ATOM 805 C C . ILE A 1 99 ? -5.444 -2.891 4.236 1.00 93.62 99 ILE A C 1
ATOM 807 O O . ILE A 1 99 ? -6.191 -1.926 4.124 1.00 93.62 99 ILE A O 1
ATOM 811 N N . LYS A 1 100 ? -5.749 -3.946 4.983 1.00 95.19 100 LYS A N 1
ATOM 812 C CA . LYS A 1 100 ? -6.942 -4.032 5.818 1.00 95.19 100 LYS A CA 1
ATOM 813 C C . LYS A 1 100 ? -6.531 -4.204 7.265 1.00 95.19 100 LYS A C 1
ATOM 815 O O . LYS A 1 100 ? -5.856 -5.180 7.586 1.00 95.19 100 LYS A O 1
ATOM 820 N N . CYS A 1 101 ? -6.936 -3.288 8.130 1.00 94.44 101 CYS A N 1
ATOM 821 C CA . CYS A 1 101 ? -6.655 -3.347 9.560 1.00 94.44 101 CYS A CA 1
ATOM 822 C C . CYS A 1 101 ? -7.862 -2.880 10.374 1.00 94.44 101 CYS A C 1
ATOM 824 O O . CYS A 1 101 ? -8.848 -2.424 9.811 1.00 94.44 101 CYS A O 1
ATOM 826 N N . LYS A 1 102 ? -7.810 -3.019 11.700 1.00 94.94 102 LYS A N 1
ATOM 827 C CA . LYS A 1 102 ? -8.899 -2.547 12.565 1.00 94.94 102 LYS A CA 1
ATOM 828 C C . LYS A 1 102 ? -8.946 -1.017 12.573 1.00 94.94 102 LYS A C 1
ATOM 830 O O . LYS A 1 102 ? -9.965 -0.395 12.292 1.00 94.94 102 LYS A O 1
ATOM 835 N N . GLU A 1 103 ? -7.798 -0.415 12.866 1.00 93.62 103 GLU A N 1
ATOM 836 C CA . GLU A 1 103 ? -7.602 1.029 12.997 1.00 93.62 103 GLU A CA 1
ATOM 837 C C . GLU A 1 103 ? -6.239 1.407 12.412 1.00 93.62 103 GLU A C 1
ATOM 839 O O . GLU A 1 103 ? -5.280 0.634 12.521 1.00 93.62 103 GLU A O 1
ATOM 844 N N . LEU A 1 104 ? -6.154 2.596 11.814 1.00 91.31 104 LEU A N 1
ATOM 845 C CA . LEU A 1 104 ? -4.911 3.214 11.360 1.00 91.31 104 LEU A CA 1
ATOM 846 C C . LEU A 1 104 ? -4.971 4.719 11.623 1.00 91.31 104 LEU A C 1
ATOM 848 O O . LEU A 1 104 ? -5.968 5.342 11.270 1.00 91.31 104 LEU A O 1
ATOM 852 N N . ILE A 1 105 ? -3.926 5.285 12.234 1.00 87.12 105 ILE A N 1
ATOM 853 C CA . ILE A 1 105 ? -3.879 6.722 12.566 1.00 87.12 105 ILE A CA 1
ATOM 854 C C . ILE A 1 105 ? -3.011 7.488 11.560 1.00 87.12 105 ILE A C 1
ATOM 856 O O . ILE A 1 105 ? -3.398 8.558 11.099 1.00 87.12 105 ILE A O 1
ATOM 860 N N . GLN A 1 106 ? -1.843 6.954 11.196 1.00 87.25 106 GLN A N 1
ATOM 861 C CA . GLN A 1 106 ? -0.900 7.626 10.296 1.00 87.25 106 GLN A CA 1
ATOM 862 C C . GLN A 1 106 ? -0.329 6.658 9.268 1.00 87.25 106 GLN A C 1
ATOM 864 O O . GLN A 1 106 ? 0.015 5.520 9.605 1.00 87.25 106 GLN A O 1
ATOM 869 N N . CYS A 1 107 ? -0.155 7.127 8.032 1.00 86.25 107 CYS A N 1
ATOM 870 C CA . CYS A 1 107 ? 0.538 6.370 7.000 1.00 86.25 107 CYS A CA 1
ATOM 871 C C . CYS A 1 107 ? 1.592 7.221 6.305 1.00 86.25 107 CYS A C 1
ATOM 873 O O . CYS A 1 107 ? 1.384 8.388 6.007 1.00 86.25 107 CYS A O 1
ATOM 875 N N . LEU A 1 108 ? 2.732 6.612 6.026 1.00 82.94 108 LEU A N 1
ATOM 876 C CA . LEU A 1 108 ? 3.764 7.172 5.176 1.00 82.94 108 LEU A CA 1
ATOM 877 C C . LEU A 1 108 ? 4.048 6.171 4.072 1.00 82.94 108 LEU A C 1
ATOM 879 O O . LEU A 1 108 ? 4.329 5.004 4.356 1.00 82.94 108 LEU A O 1
ATOM 883 N N . VAL A 1 109 ? 4.011 6.631 2.827 1.00 81.88 109 VAL A N 1
ATOM 884 C CA . VAL A 1 109 ? 4.445 5.829 1.687 1.00 81.88 109 VAL A CA 1
ATOM 885 C C . VAL A 1 109 ? 5.616 6.518 1.020 1.00 81.88 109 VAL A C 1
ATOM 887 O O . VAL A 1 109 ? 5.510 7.663 0.592 1.00 81.88 109 VAL A O 1
ATOM 890 N N . THR A 1 110 ? 6.734 5.807 0.912 1.00 78.12 110 THR A N 1
ATOM 891 C CA . THR A 1 110 ? 7.936 6.317 0.257 1.00 78.12 110 THR A CA 1
ATOM 892 C C . THR A 1 110 ? 8.353 5.413 -0.892 1.00 78.12 110 THR A C 1
ATOM 894 O O . THR A 1 110 ? 8.308 4.183 -0.799 1.00 78.12 110 THR A O 1
ATOM 897 N N . ALA A 1 111 ? 8.769 6.045 -1.990 1.00 73.75 111 ALA A N 1
ATOM 898 C CA . ALA A 1 111 ? 9.376 5.380 -3.132 1.00 73.75 111 ALA A CA 1
ATOM 899 C C . ALA A 1 111 ? 10.785 5.945 -3.349 1.00 73.75 111 ALA A C 1
ATOM 901 O O . ALA A 1 111 ? 10.947 7.158 -3.463 1.00 73.75 111 ALA A O 1
ATOM 902 N N . ASN A 1 112 ? 11.784 5.064 -3.427 1.00 62.81 112 ASN A N 1
ATOM 903 C CA . ASN A 1 112 ? 13.186 5.336 -3.790 1.00 62.81 112 ASN A CA 1
ATOM 904 C C . ASN A 1 112 ? 14.036 6.249 -2.873 1.00 62.81 112 ASN A C 1
ATOM 906 O O . ASN A 1 112 ? 15.245 6.042 -2.839 1.00 62.81 112 ASN A O 1
ATOM 910 N N . GLU A 1 113 ? 13.470 7.177 -2.097 1.00 57.44 113 GLU A N 1
ATOM 911 C CA . GLU A 1 113 ? 14.213 8.062 -1.175 1.00 57.44 113 GLU A CA 1
ATOM 912 C C . GLU A 1 113 ? 13.508 8.193 0.192 1.00 57.44 113 GLU A C 1
ATOM 914 O O . GLU A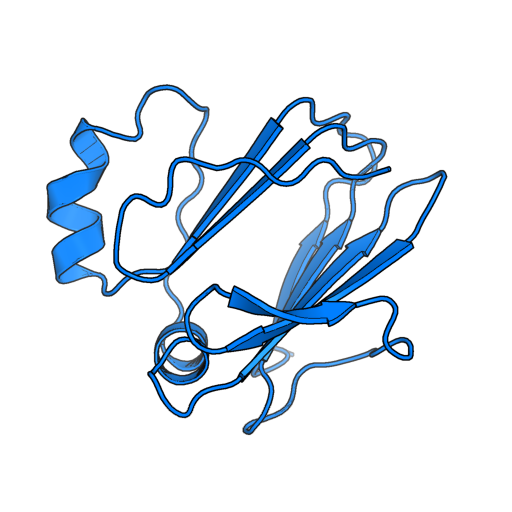 1 113 ? 12.303 7.917 0.288 1.00 57.44 113 GLU A O 1
ATOM 919 N N . PRO A 1 114 ? 14.211 8.590 1.276 1.00 51.69 114 PRO A N 1
ATOM 920 C CA . PRO A 1 114 ? 13.560 8.909 2.540 1.00 51.69 114 PRO A CA 1
ATOM 921 C C . PRO A 1 114 ? 12.753 10.203 2.377 1.00 51.69 114 PRO A C 1
ATOM 923 O O . PRO A 1 114 ? 13.257 11.306 2.548 1.00 51.69 114 PRO A O 1
ATOM 926 N N . CYS A 1 115 ? 11.481 10.064 2.018 1.00 50.00 115 CYS A N 1
ATOM 927 C CA . CYS A 1 115 ? 10.500 11.115 2.242 1.00 50.00 115 CYS A CA 1
ATOM 928 C C . CYS A 1 115 ? 10.053 10.995 3.707 1.00 50.00 115 CYS A C 1
ATOM 930 O O . CYS A 1 115 ? 9.602 9.929 4.126 1.00 50.00 115 CYS A O 1
ATOM 932 N N . GLU A 1 116 ? 10.273 12.036 4.507 1.00 53.00 116 GLU A N 1
ATOM 933 C CA . GLU A 1 116 ? 10.035 12.006 5.961 1.00 53.00 116 GLU A CA 1
ATOM 934 C C . GLU A 1 116 ? 8.625 12.480 6.355 1.00 53.00 116 GLU A C 1
ATOM 936 O O . GLU A 1 116 ? 8.248 12.402 7.525 1.00 53.00 116 GLU A O 1
ATOM 941 N N . ASP A 1 117 ? 7.822 12.930 5.389 1.00 54.59 117 ASP A N 1
ATOM 942 C CA . ASP A 1 117 ? 6.531 13.561 5.654 1.00 54.59 117 ASP A CA 1
ATOM 943 C C . ASP A 1 117 ? 5.399 12.529 5.728 1.00 54.59 117 ASP A C 1
ATOM 945 O O . ASP A 1 117 ? 4.892 12.060 4.708 1.00 54.59 117 ASP A O 1
ATOM 949 N N . PHE A 1 118 ? 4.989 12.172 6.951 1.00 56.19 118 PHE A N 1
ATOM 950 C CA . PHE A 1 118 ? 3.822 11.319 7.189 1.00 56.19 118 PHE A CA 1
ATOM 951 C C . PHE A 1 118 ? 2.532 11.988 6.711 1.00 56.19 118 PHE A C 1
ATOM 953 O O . PHE A 1 118 ? 2.266 13.156 6.995 1.00 56.19 118 PHE A O 1
ATOM 960 N N . GLU A 1 119 ? 1.682 11.205 6.058 1.00 65.88 119 GLU A N 1
ATOM 961 C CA . GLU A 1 119 ? 0.344 11.616 5.673 1.00 65.88 119 GLU A CA 1
ATOM 962 C C . GLU A 1 119 ? -0.623 11.262 6.812 1.00 65.88 119 GLU A C 1
ATOM 964 O O . GLU A 1 119 ? -0.720 10.110 7.263 1.00 65.88 119 GLU A O 1
ATOM 969 N N . LEU A 1 120 ? -1.337 12.273 7.311 1.00 60.72 120 LEU A N 1
ATOM 970 C CA . LEU A 1 120 ? -2.424 12.045 8.254 1.00 60.72 120 LEU A CA 1
ATOM 971 C C . LEU A 1 120 ? -3.604 11.427 7.514 1.00 60.72 120 LEU A C 1
ATOM 973 O O . LEU A 1 120 ? -4.049 11.913 6.475 1.00 60.72 120 LEU A O 1
ATOM 977 N N . ILE A 1 121 ? -4.102 10.341 8.086 1.00 64.06 121 ILE A N 1
ATOM 978 C CA . ILE A 1 121 ? -5.277 9.633 7.612 1.00 64.06 121 ILE A CA 1
ATOM 979 C C . ILE A 1 121 ? -6.459 10.180 8.429 1.00 64.06 121 ILE A C 1
ATOM 981 O O . ILE A 1 121 ? -6.776 9.667 9.500 1.00 64.06 121 ILE A O 1
ATOM 985 N N . GLU A 1 122 ? -7.039 11.293 7.960 1.00 51.97 122 GLU A N 1
ATOM 986 C CA . GLU A 1 122 ? -8.280 11.906 8.485 1.00 51.97 122 GLU A CA 1
ATOM 987 C C . GLU A 1 122 ? -9.493 11.417 7.706 1.00 51.97 122 GLU A C 1
ATOM 989 O O . GLU A 1 122 ? -9.460 11.526 6.458 1.00 51.97 122 GLU A O 1
#

Organism: NCBI:txid708070

pLDDT: mean 82.22, std 12.23, range [45.53, 95.19]

Radius of gyration: 13.79 Å; chains: 1; bounding box: 36×32×31 Å

Sequence (122 aa):
MDEPYNLKLHLPFTSIHTLKVVIRPLVIAVEYFVYDYDYRTCKLENNDLLEAISPKGHYTLKIETDSKTYISKRQCGKITE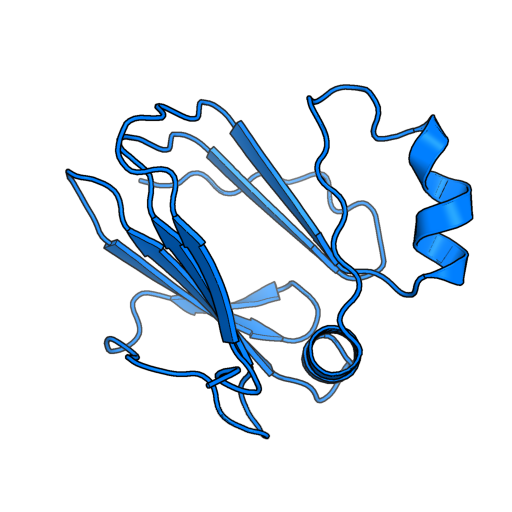NNCDDVAAGTEDNFLIWIKCKELIQCLVTANEPCEDFELIE

Secondary structure (DSSP, 8-state):
---TTEEEEEEEEEEEEEEEEEE--HHHHHHHTTT-TTS-------HHHHHHTSTT--EEEEEE-SS-EEEEEEETTEEEEESPPP-SS-BTTBEEEEEEEEEEEEEEEEESS----PEE--